Protein AF-A0A975SBE2-F1 (afdb_monomer)

Sequence (89 aa):
MAREAIFDKYFACEEWEKVFDAKTYEFKRMRDYSGFSFDELANLPISLFLQIKRDSWIHSMKQSPESAEVLKNIYRLGRKEADKNLSRG

pLDDT: mean 81.73, std 13.91, range [43.84, 96.75]

Foldseek 3Di:
DVVVVLCVPQPDADPVNVVVDPVVVLLVLLCVQPVDDSVCLVPDDPVVNVVSSVVSQVVVLVPDPSSVVSVVVVVVVPDDPVVVPPDPD

Nearest PDB structures (foldseek):
  7ane-assembly1_ai  TM=4.171E-01  e=3.974E+00  Leishmania major
  8h38-assembly1_E  TM=2.290E-01  e=7.850E+00  Homo sapiens

Radius of gyration: 15.63 Å; Cα contacts (8 Å, |Δi|>4): 42; chains: 1; bounding box: 33×48×32 Å

Mean predicted aligned error: 7.9 Å

Structure (mmCIF, N/CA/C/O backbone):
data_AF-A0A975SBE2-F1
#
_entry.id   AF-A0A975SBE2-F1
#
loop_
_atom_site.group_PDB
_atom_site.id
_atom_site.type_symbol
_atom_site.label_atom_id
_atom_site.label_alt_id
_atom_site.label_comp_id
_atom_site.label_asym_id
_atom_site.label_entity_id
_atom_site.label_seq_id
_atom_site.pdbx_PDB_ins_code
_atom_site.Cartn_x
_atom_site.Cartn_y
_atom_site.Cartn_z
_atom_site.occupancy
_atom_site.B_iso_or_equiv
_atom_site.auth_seq_id
_atom_site.auth_comp_id
_atom_site.auth_asym_id
_atom_site.auth_atom_id
_atom_site.pdbx_PDB_model_num
ATOM 1 N N . MET A 1 1 ? 19.322 -5.879 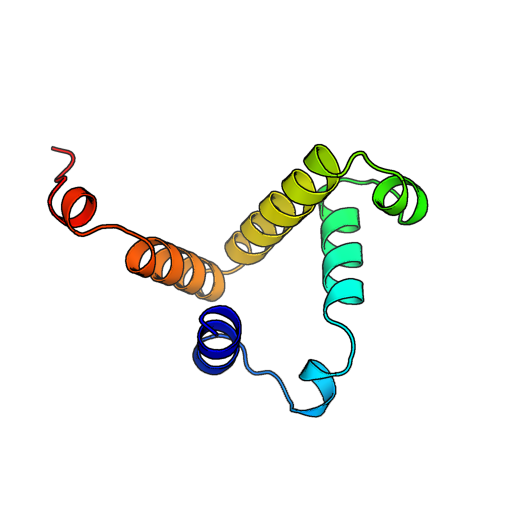4.411 1.00 59.22 1 MET A N 1
ATOM 2 C CA . MET A 1 1 ? 18.929 -4.725 3.555 1.00 59.22 1 MET A CA 1
ATOM 3 C C . MET A 1 1 ? 18.006 -3.783 4.330 1.00 59.22 1 MET A C 1
ATOM 5 O O . MET A 1 1 ? 17.338 -4.238 5.245 1.00 59.22 1 MET A O 1
ATOM 9 N N . ALA A 1 2 ? 17.925 -2.488 3.989 1.00 65.88 2 ALA A N 1
ATOM 10 C CA . ALA A 1 2 ? 17.130 -1.500 4.749 1.00 65.88 2 ALA A CA 1
ATOM 11 C C . ALA A 1 2 ? 15.651 -1.896 4.968 1.00 65.88 2 ALA A C 1
ATOM 13 O O . ALA A 1 2 ? 15.068 -1.549 5.990 1.00 65.88 2 ALA A O 1
ATOM 14 N N . ARG A 1 3 ? 15.061 -2.663 4.039 1.00 71.38 3 ARG A N 1
ATOM 15 C CA . ARG A 1 3 ? 13.705 -3.221 4.161 1.00 71.38 3 ARG A CA 1
ATOM 16 C C . ARG A 1 3 ? 13.565 -4.162 5.360 1.00 71.38 3 ARG A C 1
ATOM 18 O O . ARG A 1 3 ? 12.665 -3.962 6.160 1.00 71.38 3 ARG A O 1
ATOM 25 N N . GLU A 1 4 ? 14.436 -5.160 5.479 1.00 74.31 4 GLU A N 1
ATOM 26 C CA . GLU A 1 4 ? 14.389 -6.162 6.560 1.00 74.31 4 GLU A CA 1
ATOM 27 C C . GLU A 1 4 ? 14.496 -5.482 7.927 1.00 74.31 4 GLU A C 1
ATOM 29 O O . GLU A 1 4 ? 13.646 -5.691 8.780 1.00 74.31 4 GLU A O 1
ATOM 34 N N . ALA A 1 5 ? 15.429 -4.535 8.071 1.00 80.19 5 ALA A N 1
ATOM 35 C CA . ALA A 1 5 ? 15.599 -3.775 9.308 1.00 80.19 5 ALA A CA 1
ATOM 36 C C . ALA A 1 5 ? 14.369 -2.923 9.691 1.00 80.19 5 ALA A C 1
ATOM 38 O O . ALA A 1 5 ? 14.120 -2.699 10.873 1.00 80.19 5 ALA A O 1
ATOM 39 N N . ILE A 1 6 ? 13.600 -2.423 8.714 1.00 78.94 6 ILE A N 1
ATOM 40 C CA . ILE A 1 6 ? 12.334 -1.717 8.975 1.00 78.94 6 ILE A CA 1
ATOM 41 C C . ILE A 1 6 ? 11.258 -2.702 9.435 1.00 78.94 6 ILE A C 1
ATOM 43 O O . ILE A 1 6 ? 10.535 -2.388 10.380 1.00 78.94 6 ILE A O 1
ATOM 47 N N . PHE A 1 7 ? 11.160 -3.867 8.786 1.00 77.44 7 PHE A N 1
ATOM 48 C CA . PHE A 1 7 ? 10.229 -4.925 9.177 1.00 77.44 7 PHE A CA 1
ATOM 49 C C . PHE A 1 7 ? 10.504 -5.388 10.607 1.00 77.44 7 PHE A C 1
ATOM 51 O O . PHE A 1 7 ? 9.622 -5.248 11.444 1.00 77.44 7 PHE A O 1
ATOM 58 N N . ASP A 1 8 ? 11.740 -5.773 10.922 1.00 80.06 8 ASP A N 1
ATOM 59 C CA . ASP A 1 8 ? 12.118 -6.254 12.256 1.00 80.06 8 ASP A CA 1
ATOM 60 C C . ASP A 1 8 ? 11.882 -5.211 13.362 1.00 80.06 8 ASP A C 1
ATOM 62 O O . ASP A 1 8 ? 11.564 -5.554 14.498 1.00 80.06 8 ASP A O 1
ATOM 66 N N . LYS A 1 9 ? 12.040 -3.918 13.046 1.00 82.38 9 LYS A N 1
ATOM 67 C CA . LYS A 1 9 ? 11.901 -2.835 14.028 1.00 82.38 9 LYS A CA 1
ATOM 68 C C . LYS A 1 9 ? 10.454 -2.420 14.290 1.00 82.38 9 LYS A C 1
ATOM 70 O O . LYS A 1 9 ? 10.142 -2.016 15.409 1.00 82.38 9 LYS A O 1
ATOM 75 N N . TYR A 1 10 ? 9.613 -2.401 13.259 1.00 81.94 10 TYR A N 1
ATOM 76 C CA . TYR A 1 10 ? 8.298 -1.750 13.325 1.00 81.94 10 TYR A CA 1
ATOM 77 C C . TYR A 1 10 ? 7.117 -2.691 13.105 1.00 81.94 10 TYR A C 1
ATOM 79 O O . TYR A 1 10 ? 5.990 -2.304 13.404 1.00 81.94 10 TYR A O 1
ATOM 87 N N . PHE A 1 11 ? 7.344 -3.898 12.593 1.00 80.12 11 PHE A N 1
ATOM 88 C CA . PHE A 1 11 ? 6.285 -4.836 12.255 1.00 80.12 11 PHE A CA 1
ATOM 89 C C . PHE A 1 11 ? 6.534 -6.157 12.980 1.00 80.12 11 PHE A C 1
ATOM 91 O O . PHE A 1 11 ? 7.511 -6.850 12.712 1.00 80.12 11 PHE A O 1
ATOM 98 N N . ALA A 1 12 ? 5.640 -6.514 13.903 1.00 72.69 12 ALA A N 1
ATOM 99 C CA . ALA A 1 12 ? 5.632 -7.853 14.478 1.00 72.69 12 ALA A CA 1
ATOM 100 C C . ALA A 1 12 ? 5.242 -8.834 13.365 1.00 72.69 12 ALA A C 1
ATOM 102 O O . ALA A 1 12 ? 4.120 -8.778 12.868 1.00 72.69 12 ALA A O 1
ATOM 103 N N . CYS A 1 13 ? 6.196 -9.644 12.915 1.00 69.50 13 CYS A N 1
ATOM 104 C CA . CYS A 1 13 ? 6.017 -10.585 11.818 1.00 69.50 13 CYS A CA 1
ATOM 105 C C . CYS A 1 13 ? 6.683 -11.903 12.205 1.00 69.50 13 CYS A C 1
ATOM 107 O O . CYS A 1 13 ? 7.875 -11.931 12.529 1.00 69.50 13 CYS A O 1
ATOM 109 N N . GLU A 1 14 ? 5.908 -12.980 12.208 1.00 74.62 14 GLU A N 1
ATOM 110 C CA . GLU A 1 14 ? 6.410 -14.314 12.509 1.00 74.62 14 GLU A CA 1
ATOM 111 C C . GLU A 1 14 ? 7.242 -14.859 11.338 1.00 74.62 14 GLU A C 1
ATOM 113 O O . GLU A 1 14 ? 7.082 -14.462 10.184 1.00 74.62 14 GLU A O 1
ATOM 118 N N . GLU A 1 15 ? 8.157 -15.792 11.610 1.00 72.19 15 GLU A N 1
ATOM 119 C CA . GLU A 1 15 ? 9.100 -16.270 10.587 1.00 72.19 15 GLU A CA 1
ATOM 120 C C . GLU A 1 15 ? 8.390 -16.923 9.386 1.00 72.19 15 GLU A C 1
ATOM 122 O O . GLU A 1 15 ? 8.837 -16.798 8.247 1.00 72.19 15 GLU A O 1
ATOM 127 N N . TRP A 1 16 ? 7.236 -17.560 9.615 1.00 75.12 16 TRP A N 1
ATOM 128 C CA . TRP A 1 16 ? 6.418 -18.132 8.543 1.00 75.12 16 TRP A CA 1
ATOM 129 C C . TRP A 1 16 ? 5.703 -17.061 7.699 1.00 75.12 16 TRP A C 1
ATOM 131 O O . TRP A 1 16 ? 5.521 -17.252 6.496 1.00 75.12 16 TRP A O 1
ATOM 141 N N . GLU A 1 17 ? 5.354 -15.910 8.279 1.00 66.25 17 GLU A N 1
ATOM 142 C CA . GLU A 1 17 ? 4.715 -14.787 7.575 1.00 66.25 17 GLU A CA 1
ATOM 143 C C . GLU A 1 17 ? 5.687 -14.073 6.633 1.00 66.25 17 GLU A C 1
ATOM 145 O O . GLU A 1 17 ? 5.279 -13.510 5.619 1.00 66.25 17 GLU A O 1
ATOM 150 N N . LYS A 1 18 ? 6.993 -14.145 6.913 1.00 64.62 18 LYS A N 1
ATOM 151 C CA . LYS A 1 18 ? 8.032 -13.630 6.008 1.00 64.62 18 LYS A CA 1
ATOM 152 C C . LYS A 1 18 ? 8.074 -14.395 4.681 1.00 64.62 18 LYS A C 1
ATOM 154 O O . LYS A 1 18 ? 8.456 -13.821 3.660 1.00 64.62 18 LYS A O 1
ATOM 159 N N . VAL A 1 19 ? 7.683 -15.673 4.702 1.00 62.69 19 VAL A N 1
ATOM 160 C CA . VAL A 1 19 ? 7.642 -16.576 3.539 1.00 62.69 19 VAL A CA 1
ATOM 161 C C . VAL A 1 19 ? 6.266 -16.563 2.864 1.00 62.69 19 VAL A C 1
ATOM 163 O O . VAL A 1 19 ? 6.184 -16.713 1.644 1.00 62.69 19 VAL A O 1
ATOM 166 N N . PHE A 1 20 ? 5.186 -16.348 3.627 1.00 56.12 20 PHE A N 1
ATOM 167 C CA . PHE A 1 20 ? 3.832 -16.209 3.092 1.00 56.12 20 PHE A CA 1
ATOM 168 C C . PHE A 1 20 ? 3.688 -14.858 2.373 1.00 56.12 20 PHE A C 1
ATOM 170 O O . PHE A 1 20 ? 3.419 -13.817 2.964 1.00 56.12 20 PHE A O 1
ATOM 177 N N . ASP A 1 21 ? 3.958 -14.904 1.070 1.00 54.44 21 ASP A N 1
ATOM 178 C CA . ASP A 1 21 ? 4.219 -13.791 0.162 1.00 54.44 21 ASP A CA 1
ATOM 179 C C . ASP A 1 21 ? 3.424 -12.508 0.485 1.00 54.44 21 ASP A C 1
ATOM 181 O O . ASP A 1 21 ? 2.226 -12.387 0.199 1.00 54.44 21 ASP A O 1
ATOM 185 N N . ALA A 1 22 ? 4.133 -11.503 1.017 1.00 57.62 22 ALA A N 1
ATOM 186 C CA . ALA A 1 22 ? 3.628 -10.150 1.271 1.00 57.62 22 ALA A CA 1
ATOM 187 C C . ALA A 1 22 ? 2.915 -9.540 0.046 1.00 57.62 22 ALA A C 1
ATOM 189 O O . ALA A 1 22 ? 2.081 -8.645 0.193 1.00 57.62 22 ALA A O 1
ATOM 190 N N . LYS A 1 23 ? 3.185 -10.062 -1.160 1.00 65.00 23 LYS A N 1
ATOM 191 C CA . LYS A 1 23 ? 2.500 -9.713 -2.409 1.00 65.00 23 LYS A CA 1
ATOM 192 C C . LYS A 1 23 ? 0.980 -9.863 -2.335 1.00 65.00 23 LYS A C 1
ATOM 194 O O . LYS A 1 23 ? 0.287 -9.015 -2.886 1.00 65.00 23 LYS A O 1
ATOM 199 N N . THR A 1 24 ? 0.444 -10.865 -1.633 1.00 76.00 24 THR A N 1
ATOM 200 C CA . THR A 1 24 ? -1.017 -11.075 -1.566 1.00 76.00 24 THR A CA 1
ATOM 201 C C . THR A 1 24 ? -1.702 -9.966 -0.768 1.00 76.00 24 THR A C 1
ATOM 203 O O . THR A 1 24 ? -2.708 -9.401 -1.204 1.00 76.00 24 THR A O 1
ATOM 206 N N . TYR A 1 25 ? -1.126 -9.591 0.378 1.00 83.00 25 TYR A N 1
ATOM 207 C CA . TYR A 1 25 ? -1.630 -8.475 1.180 1.00 83.00 25 TYR A CA 1
ATOM 208 C C . TYR A 1 25 ? -1.447 -7.131 0.463 1.00 83.00 25 TYR A C 1
ATOM 210 O O . TYR A 1 25 ? -2.330 -6.275 0.512 1.00 83.00 25 TYR A O 1
ATOM 218 N N . GLU A 1 26 ? -0.329 -6.945 -0.246 1.00 87.25 26 GLU A N 1
ATOM 219 C CA . GLU A 1 26 ? -0.109 -5.766 -1.087 1.00 87.25 26 GLU A CA 1
ATOM 220 C C . GLU A 1 26 ? -1.176 -5.635 -2.181 1.00 87.25 26 GLU A C 1
ATOM 222 O O . GLU A 1 26 ? -1.775 -4.568 -2.296 1.00 87.25 26 GLU A O 1
ATOM 227 N N . P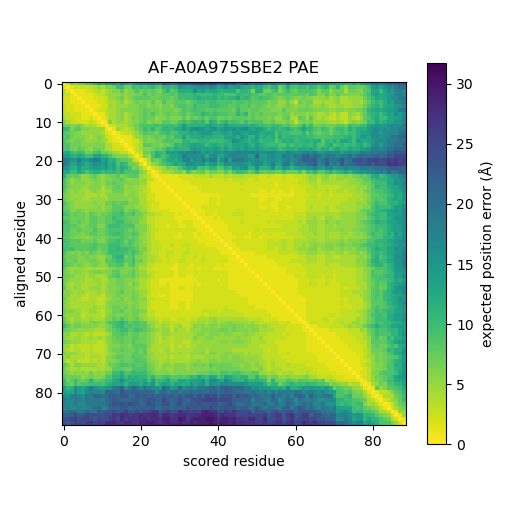HE A 1 27 ? -1.469 -6.707 -2.923 1.00 89.94 27 PHE A N 1
ATOM 228 C CA . PHE A 1 27 ? -2.501 -6.712 -3.966 1.00 89.94 27 PHE A CA 1
ATOM 229 C C . PHE A 1 27 ? -3.895 -6.439 -3.404 1.00 89.94 27 PHE A C 1
ATOM 231 O O . PHE A 1 27 ? -4.637 -5.637 -3.972 1.00 89.94 27 PHE A O 1
ATOM 238 N N . LYS A 1 28 ? -4.244 -7.051 -2.265 1.00 92.31 28 LYS A N 1
ATOM 239 C CA . LYS A 1 28 ? -5.510 -6.771 -1.577 1.00 92.31 28 LYS A CA 1
ATOM 240 C C . LYS A 1 28 ? -5.618 -5.296 -1.200 1.00 92.31 28 LYS A C 1
ATOM 242 O O . LYS A 1 28 ? -6.589 -4.647 -1.565 1.00 92.31 28 LYS A O 1
ATOM 247 N N . ARG A 1 29 ? -4.593 -4.742 -0.551 1.00 93.69 29 ARG A N 1
ATOM 248 C CA . ARG A 1 29 ? -4.570 -3.328 -0.158 1.00 93.69 29 ARG A CA 1
ATOM 249 C C . ARG A 1 29 ? -4.660 -2.392 -1.366 1.00 93.69 29 ARG A C 1
ATOM 251 O O . ARG A 1 29 ? -5.339 -1.374 -1.299 1.00 93.69 29 ARG A O 1
ATOM 258 N N . MET A 1 30 ? -3.974 -2.714 -2.462 1.00 95.19 30 MET A N 1
ATOM 259 C CA . MET A 1 30 ? -4.040 -1.941 -3.706 1.00 95.19 30 MET A CA 1
ATOM 260 C C . MET A 1 30 ? -5.449 -1.948 -4.299 1.00 95.19 30 MET A C 1
ATOM 262 O O . MET A 1 30 ? -5.933 -0.889 -4.699 1.00 95.19 30 MET A O 1
ATOM 266 N N . ARG A 1 31 ? -6.119 -3.105 -4.308 1.00 95.56 31 ARG A N 1
ATOM 267 C CA . ARG A 1 31 ? -7.525 -3.235 -4.710 1.00 95.56 31 ARG A CA 1
ATOM 268 C C . ARG A 1 31 ? -8.439 -2.405 -3.815 1.00 95.56 31 ARG A C 1
ATOM 270 O O . ARG A 1 31 ? -9.195 -1.592 -4.332 1.00 95.56 31 ARG A O 1
ATOM 277 N N . ASP A 1 32 ? -8.326 -2.559 -2.497 1.00 95.31 32 ASP A N 1
ATOM 278 C CA . ASP A 1 32 ? -9.169 -1.849 -1.526 1.00 95.31 32 ASP A CA 1
ATOM 279 C C . ASP A 1 32 ? -8.996 -0.320 -1.635 1.00 95.31 32 ASP A C 1
ATOM 281 O O . ASP A 1 32 ? -9.950 0.432 -1.462 1.00 95.31 32 ASP A O 1
ATOM 285 N N . TYR A 1 33 ? -7.786 0.146 -1.969 1.00 95.88 33 TYR A N 1
ATOM 286 C CA . TYR A 1 33 ? -7.475 1.565 -2.158 1.00 95.88 33 TYR A CA 1
ATOM 287 C C . TYR 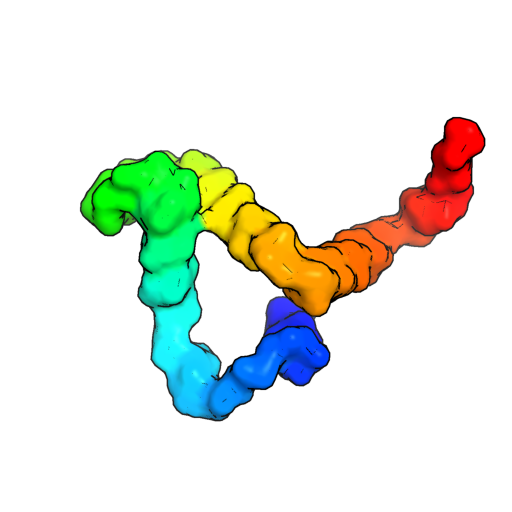A 1 33 ? -7.945 2.135 -3.507 1.00 95.88 33 TYR A C 1
ATOM 289 O O . TYR A 1 33 ? -8.439 3.258 -3.555 1.00 95.88 33 TYR A O 1
ATOM 297 N N . SER A 1 34 ? -7.737 1.405 -4.607 1.00 95.12 34 SER A N 1
ATOM 298 C CA . SER A 1 34 ? -7.954 1.920 -5.972 1.00 95.12 34 SER A CA 1
ATOM 299 C C . SER A 1 34 ? -9.310 1.557 -6.576 1.00 95.12 34 SER A C 1
ATOM 301 O O . SER A 1 34 ? -9.727 2.188 -7.543 1.00 95.12 34 SER A O 1
ATOM 303 N N . GLY A 1 35 ? -9.987 0.540 -6.039 1.00 94.75 35 GLY A N 1
ATOM 304 C CA . GLY A 1 35 ? -11.220 -0.019 -6.594 1.00 94.75 35 GLY A CA 1
ATOM 305 C C . GLY A 1 35 ? -11.014 -0.982 -7.770 1.00 94.75 35 GLY A C 1
ATOM 306 O O . GLY A 1 35 ? -11.974 -1.633 -8.174 1.00 94.75 35 GLY A O 1
ATOM 307 N N . PHE A 1 36 ? -9.790 -1.123 -8.292 1.00 95.12 36 PHE A N 1
ATOM 308 C CA . PHE A 1 36 ? -9.492 -2.069 -9.368 1.00 95.12 36 PHE A CA 1
ATOM 309 C C . PHE A 1 36 ? -9.608 -3.525 -8.910 1.00 95.12 36 PHE A C 1
ATOM 311 O O . PHE A 1 36 ? -9.248 -3.887 -7.786 1.00 95.12 36 PHE A O 1
ATOM 318 N N . SER A 1 37 ? -10.059 -4.388 -9.814 1.00 95.00 37 SER A N 1
ATOM 319 C CA . SER A 1 37 ? -9.973 -5.839 -9.667 1.00 95.00 37 SER A CA 1
ATOM 320 C C . SER A 1 37 ? -8.517 -6.324 -9.697 1.00 95.00 37 SER A C 1
ATOM 322 O O . SER A 1 37 ? -7.595 -5.610 -10.096 1.00 95.00 37 SER A O 1
ATOM 324 N N . PHE A 1 38 ? -8.293 -7.568 -9.270 1.00 91.75 38 PHE A N 1
ATOM 325 C CA . PHE A 1 38 ? -6.951 -8.154 -9.286 1.00 91.75 38 PHE A CA 1
ATOM 326 C C . PHE A 1 38 ? -6.389 -8.294 -10.705 1.00 91.75 38 PHE A C 1
ATOM 328 O O . PHE A 1 38 ? -5.203 -8.034 -10.906 1.00 91.75 38 PHE A O 1
ATOM 335 N N . ASP A 1 39 ? -7.238 -8.630 -11.677 1.00 93.88 39 ASP A N 1
ATOM 336 C CA . ASP A 1 39 ? -6.839 -8.762 -13.079 1.00 93.88 39 ASP A CA 1
ATOM 337 C C . ASP A 1 39 ? -6.474 -7.407 -13.689 1.00 93.88 39 ASP A C 1
ATOM 339 O O . ASP A 1 39 ? -5.472 -7.296 -14.395 1.00 93.88 39 ASP A O 1
ATOM 343 N N . GLU A 1 40 ? -7.231 -6.352 -13.377 1.00 95.19 40 GLU A N 1
ATOM 344 C CA . GLU A 1 40 ? -6.891 -4.993 -13.807 1.00 95.19 40 GLU A CA 1
ATOM 345 C C . GLU A 1 40 ? -5.542 -4.568 -13.232 1.00 95.19 40 GLU A C 1
ATOM 347 O O . GLU A 1 40 ? -4.672 -4.148 -13.990 1.00 95.19 40 GLU A O 1
ATOM 352 N N . LEU A 1 41 ? -5.325 -4.758 -11.922 1.00 93.19 41 LEU A N 1
ATOM 353 C CA . LEU A 1 41 ? -4.052 -4.444 -11.267 1.00 93.19 41 LEU A CA 1
ATOM 354 C C . LEU A 1 41 ? -2.869 -5.195 -11.889 1.00 93.19 41 LEU A C 1
ATOM 356 O O . LEU A 1 41 ? -1.807 -4.600 -12.066 1.00 93.19 41 LEU A O 1
ATOM 360 N N . ALA A 1 42 ? -3.038 -6.475 -12.229 1.00 90.19 42 ALA A N 1
ATOM 361 C CA . ALA A 1 42 ? -1.983 -7.296 -12.823 1.00 90.19 42 ALA A CA 1
ATOM 362 C C . ALA A 1 42 ? -1.594 -6.846 -14.242 1.00 90.19 42 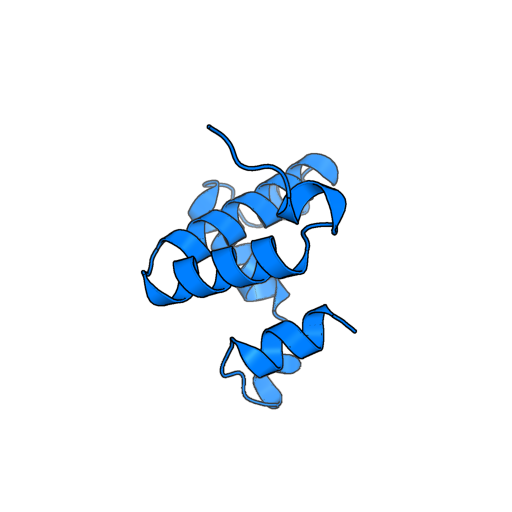ALA A C 1
ATOM 364 O O . ALA A 1 42 ? -0.458 -7.063 -14.661 1.00 90.19 42 ALA A O 1
ATOM 365 N N . ASN A 1 43 ? -2.515 -6.197 -14.960 1.00 95.12 43 ASN A N 1
ATOM 366 C CA . ASN A 1 43 ? -2.319 -5.738 -16.335 1.00 95.12 43 ASN A CA 1
ATOM 367 C C . ASN A 1 43 ? -1.998 -4.236 -16.447 1.00 95.12 43 ASN A C 1
ATOM 369 O O . ASN A 1 43 ? -1.873 -3.710 -17.555 1.00 95.12 43 ASN A O 1
ATOM 373 N N . LEU A 1 44 ? -1.850 -3.524 -15.324 1.00 94.69 44 LEU A N 1
ATOM 374 C CA . LEU A 1 44 ? -1.496 -2.107 -15.340 1.00 94.69 44 LEU A CA 1
ATOM 375 C C . LEU A 1 44 ? -0.079 -1.874 -15.887 1.00 94.69 44 LEU A C 1
ATOM 377 O O . LEU A 1 44 ? 0.842 -2.643 -15.597 1.00 94.69 44 LEU A O 1
ATOM 381 N N . PRO A 1 45 ? 0.155 -0.738 -16.574 1.00 96.75 45 PRO A N 1
ATOM 382 C CA . PRO A 1 45 ? 1.507 -0.271 -16.836 1.00 96.75 45 PRO A CA 1
ATOM 383 C C . PRO A 1 45 ? 2.309 -0.175 -15.536 1.00 96.75 45 PRO A C 1
ATOM 385 O O . PRO A 1 45 ? 1.807 0.311 -14.518 1.00 96.75 45 PRO A O 1
ATOM 388 N N . ILE A 1 46 ? 3.579 -0.584 -15.583 1.00 93.38 46 ILE A N 1
ATOM 389 C CA . ILE A 1 46 ? 4.446 -0.677 -14.398 1.00 93.38 46 ILE A CA 1
ATOM 390 C C . ILE A 1 46 ? 4.494 0.623 -13.581 1.00 93.38 46 ILE A C 1
ATOM 392 O O . ILE A 1 46 ? 4.506 0.584 -12.353 1.00 93.38 46 ILE A O 1
ATOM 396 N N . SER A 1 47 ? 4.467 1.781 -14.242 1.00 95.50 47 SER A N 1
ATOM 397 C CA . SER A 1 47 ? 4.442 3.091 -13.586 1.00 95.50 47 SER A CA 1
ATOM 398 C C . SER A 1 47 ? 3.200 3.276 -12.710 1.00 95.50 47 SER A C 1
ATOM 400 O O . SER A 1 47 ? 3.319 3.656 -11.545 1.00 95.50 47 SER A O 1
ATOM 402 N N . LEU A 1 48 ? 2.020 2.960 -13.245 1.00 95.44 48 LEU A N 1
ATOM 403 C CA . LEU A 1 48 ? 0.747 3.099 -12.545 1.00 95.44 48 LEU A CA 1
ATOM 404 C C . LEU A 1 48 ? 0.606 2.053 -11.435 1.00 95.44 48 LEU A C 1
ATOM 406 O O . LEU A 1 48 ? 0.192 2.388 -10.325 1.00 95.44 48 LEU A O 1
ATOM 410 N N . PHE A 1 49 ? 1.043 0.818 -11.693 1.00 94.38 49 PHE A N 1
ATOM 411 C CA . PHE A 1 49 ? 1.106 -0.232 -10.678 1.00 94.38 49 PHE A CA 1
ATOM 412 C C . PHE A 1 49 ? 1.944 0.204 -9.466 1.00 94.38 49 PHE A C 1
ATOM 414 O O . PHE A 1 49 ? 1.489 0.129 -8.323 1.00 94.38 49 PHE A O 1
ATOM 421 N N . LEU A 1 50 ? 3.159 0.711 -9.705 1.00 94.00 50 LEU A N 1
ATOM 422 C CA . LEU A 1 50 ? 4.060 1.164 -8.642 1.00 94.00 50 LEU A CA 1
ATOM 423 C C . LEU A 1 50 ? 3.517 2.388 -7.899 1.00 94.00 50 LEU A C 1
ATOM 425 O O . LEU A 1 50 ? 3.683 2.485 -6.680 1.00 94.00 50 LEU A O 1
ATOM 429 N N . GLN A 1 51 ? 2.845 3.299 -8.603 1.00 96.00 51 GLN A N 1
ATOM 430 C CA . GLN A 1 51 ? 2.204 4.456 -7.987 1.00 96.00 51 GLN A CA 1
ATOM 431 C C . GLN A 1 51 ? 1.088 4.030 -7.024 1.00 96.00 51 GLN A C 1
ATOM 433 O O . GLN A 1 51 ? 1.115 4.415 -5.856 1.00 96.00 51 GLN A O 1
ATOM 438 N N . ILE A 1 52 ? 0.171 3.165 -7.464 1.00 95.81 52 ILE A N 1
ATOM 439 C CA . ILE A 1 52 ? -0.914 2.639 -6.620 1.00 95.81 52 ILE A CA 1
ATOM 440 C C . ILE A 1 52 ? -0.346 1.830 -5.451 1.00 95.81 52 ILE A C 1
ATOM 442 O O . ILE A 1 52 ? -0.806 1.961 -4.314 1.00 95.81 52 ILE A O 1
ATOM 446 N N . LYS A 1 53 ? 0.697 1.026 -5.688 1.00 93.81 53 LYS A N 1
ATOM 447 C CA . LYS A 1 53 ? 1.379 0.275 -4.628 1.00 93.81 53 LYS A CA 1
ATOM 448 C C . LYS A 1 53 ? 1.908 1.198 -3.529 1.00 93.81 53 LYS A C 1
ATOM 450 O O . LYS A 1 53 ? 1.698 0.919 -2.347 1.00 93.81 53 LYS A O 1
ATOM 455 N N . ARG A 1 54 ? 2.564 2.298 -3.904 1.00 93.38 54 ARG A N 1
ATOM 456 C CA . ARG A 1 54 ? 3.071 3.304 -2.960 1.00 93.38 54 ARG A CA 1
ATOM 457 C C . ARG A 1 54 ? 1.930 4.006 -2.228 1.00 93.38 54 ARG A C 1
ATOM 459 O O . ARG A 1 54 ? 1.950 4.075 -1.000 1.00 93.38 54 ARG A O 1
ATOM 466 N N . ASP A 1 55 ? 0.955 4.524 -2.967 1.00 95.19 55 ASP A N 1
ATOM 467 C CA . ASP A 1 55 ? -0.093 5.383 -2.413 1.00 95.19 55 ASP A CA 1
ATOM 468 C C . ASP A 1 55 ? -1.034 4.595 -1.494 1.00 95.19 55 ASP A C 1
ATOM 470 O O . ASP A 1 55 ? -1.353 5.060 -0.399 1.00 95.19 55 ASP A O 1
ATOM 474 N N . SER A 1 56 ? -1.365 3.352 -1.857 1.00 95.31 56 SER A N 1
ATOM 475 C CA . SER A 1 56 ? -2.131 2.438 -1.000 1.00 95.31 56 SER A CA 1
ATOM 476 C C . SER A 1 56 ? -1.395 2.092 0.299 1.00 95.31 56 SER A C 1
ATOM 478 O O . SER A 1 56 ? -2.012 2.017 1.361 1.00 95.31 56 SER A O 1
ATOM 480 N N . TRP A 1 57 ? -0.068 1.915 0.257 1.00 92.00 57 TRP A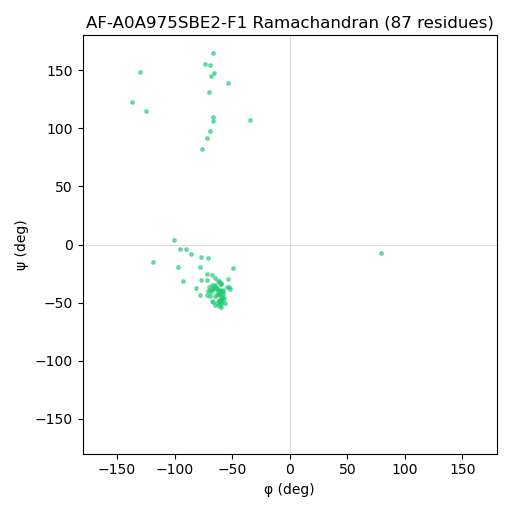 N 1
ATOM 481 C CA . TRP A 1 57 ? 0.725 1.672 1.462 1.00 92.00 57 TRP A CA 1
ATOM 482 C C . TRP A 1 57 ? 0.748 2.904 2.371 1.00 92.00 57 TRP A C 1
ATOM 484 O O . TRP A 1 57 ? 0.421 2.792 3.551 1.00 92.00 57 TRP A O 1
ATOM 494 N N . ILE A 1 58 ? 1.023 4.093 1.823 1.00 92.31 58 ILE A N 1
ATOM 495 C CA . ILE A 1 58 ? 0.968 5.355 2.580 1.00 92.31 58 ILE A CA 1
ATOM 496 C C . ILE A 1 58 ? -0.421 5.566 3.185 1.00 92.31 58 ILE A C 1
ATOM 498 O O . ILE A 1 58 ? -0.526 5.974 4.339 1.00 92.31 58 ILE A O 1
ATOM 502 N N . HIS A 1 59 ? -1.479 5.286 2.424 1.00 94.69 59 HIS A N 1
ATOM 503 C CA . HIS A 1 59 ? -2.849 5.371 2.907 1.00 94.69 59 HIS A CA 1
ATOM 504 C C . HIS A 1 59 ? -3.077 4.434 4.099 1.00 94.69 59 HIS A C 1
ATOM 506 O O . HIS A 1 59 ? -3.565 4.900 5.124 1.00 94.69 59 HIS A O 1
ATOM 512 N N . SER A 1 60 ? -2.656 3.164 4.017 1.00 91.94 60 SER A N 1
ATOM 513 C CA 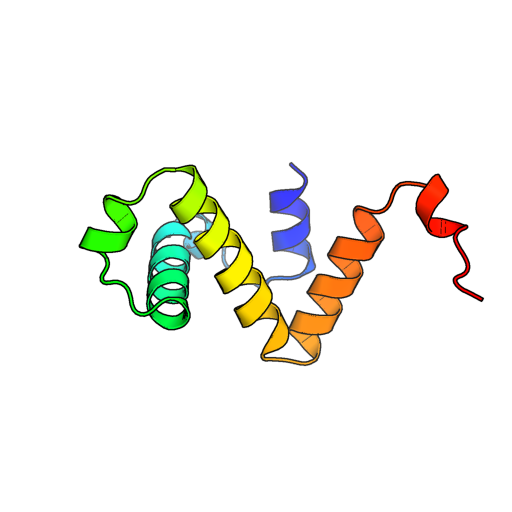. SER A 1 60 ? -2.781 2.217 5.138 1.00 91.94 60 SER A CA 1
ATOM 514 C C . SER A 1 60 ? -2.017 2.659 6.387 1.00 91.94 60 SER A C 1
ATOM 516 O O . SER A 1 60 ? -2.543 2.567 7.489 1.00 91.94 60 SER A O 1
ATOM 518 N N . MET A 1 61 ? -0.823 3.233 6.217 1.00 90.69 61 MET A N 1
ATOM 519 C CA . MET A 1 61 ? -0.003 3.733 7.325 1.00 90.69 61 MET A CA 1
ATOM 520 C C . MET A 1 61 ? -0.571 5.002 7.973 1.00 90.69 61 MET A C 1
ATOM 522 O O . MET A 1 61 ? -0.084 5.425 9.010 1.00 90.69 61 MET A O 1
ATOM 526 N N . LYS A 1 62 ? -1.567 5.651 7.363 1.00 90.12 62 LYS A N 1
ATOM 527 C CA . LYS A 1 62 ? -2.256 6.814 7.940 1.00 90.12 62 LYS A CA 1
ATOM 528 C C . LYS A 1 62 ? -3.537 6.440 8.687 1.00 90.12 62 LYS A C 1
ATOM 530 O O . LYS A 1 62 ? -4.157 7.329 9.261 1.00 90.12 62 LYS A O 1
ATOM 535 N N . GLN A 1 63 ? -3.937 5.166 8.676 1.00 89.94 63 GLN A N 1
ATOM 536 C CA . GLN A 1 63 ? -5.185 4.720 9.303 1.00 89.94 63 GLN A CA 1
ATOM 537 C C . GLN A 1 63 ? -5.084 4.582 10.826 1.00 89.94 63 GLN A C 1
ATOM 539 O O . GLN A 1 63 ? -6.115 4.586 11.492 1.00 89.94 63 GLN A O 1
ATOM 544 N N . SER A 1 64 ? -3.876 4.486 11.395 1.00 90.44 64 SER A N 1
ATOM 545 C CA . SER A 1 64 ? -3.684 4.450 12.849 1.00 90.44 64 SER A CA 1
ATOM 546 C C . SER A 1 64 ? -2.626 5.461 13.314 1.00 90.44 64 SER A C 1
ATOM 548 O O . SER A 1 64 ? -1.673 5.731 12.574 1.00 90.44 64 SER A O 1
ATOM 550 N N . PRO A 1 65 ? -2.743 6.024 14.532 1.00 89.12 65 PRO A N 1
ATOM 551 C CA . PRO A 1 65 ? -1.726 6.918 15.089 1.00 89.12 65 PRO A CA 1
ATOM 552 C C . PRO A 1 65 ? -0.338 6.270 15.183 1.00 89.12 65 PRO A C 1
ATOM 554 O O . PRO A 1 65 ? 0.671 6.911 14.891 1.00 89.12 65 PRO A O 1
ATOM 557 N N . GLU A 1 66 ? -0.287 4.988 15.545 1.00 88.25 66 GLU A N 1
ATOM 558 C CA . GLU A 1 66 ? 0.947 4.217 15.707 1.00 88.25 66 GLU A CA 1
ATOM 559 C C . GLU A 1 66 ? 1.644 4.030 14.356 1.00 88.25 66 GLU A C 1
ATOM 561 O O . GLU A 1 66 ? 2.828 4.336 14.206 1.00 88.25 66 GLU A O 1
ATOM 566 N N . SER A 1 67 ? 0.898 3.594 13.338 1.00 86.06 67 SER A N 1
ATOM 567 C CA . SER A 1 67 ? 1.416 3.421 11.976 1.00 86.06 67 SER A CA 1
ATOM 568 C C . SER A 1 67 ? 1.826 4.755 11.342 1.00 86.06 67 SER A C 1
ATOM 570 O O . SER A 1 67 ? 2.859 4.834 10.668 1.00 86.06 67 SER A O 1
ATOM 572 N N . ALA A 1 68 ? 1.109 5.840 11.639 1.00 89.12 68 ALA A N 1
ATOM 573 C CA . ALA A 1 68 ? 1.473 7.173 11.170 1.00 89.12 68 ALA A CA 1
ATOM 574 C C . ALA A 1 68 ? 2.813 7.636 11.764 1.00 89.12 68 ALA A C 1
ATOM 576 O O . ALA A 1 68 ? 3.615 8.278 11.077 1.00 89.12 68 ALA A O 1
ATOM 577 N N . GLU A 1 69 ? 3.091 7.282 13.019 1.00 89.88 69 GLU A N 1
ATOM 578 C CA . GLU A 1 69 ? 4.363 7.578 13.671 1.00 89.88 69 GLU A CA 1
ATOM 579 C C . GLU A 1 69 ? 5.519 6.752 13.087 1.00 89.88 69 GLU A C 1
ATOM 581 O O . GLU A 1 69 ? 6.617 7.276 12.870 1.00 89.88 69 GLU A O 1
ATOM 586 N N . VAL A 1 70 ? 5.277 5.490 12.716 1.00 88.56 70 VAL A N 1
ATOM 587 C CA . VAL A 1 70 ? 6.246 4.688 11.947 1.00 88.56 70 VAL A CA 1
ATOM 588 C C . VAL A 1 70 ? 6.587 5.374 10.622 1.00 88.56 70 VAL A C 1
ATOM 590 O O . VAL A 1 70 ? 7.765 5.543 10.300 1.00 88.56 70 VAL A O 1
ATOM 593 N N . LEU A 1 71 ? 5.580 5.840 9.876 1.00 88.00 71 LEU A N 1
ATOM 594 C CA . LEU A 1 71 ? 5.788 6.514 8.592 1.00 88.00 71 LEU A CA 1
ATOM 595 C C . LEU A 1 71 ? 6.625 7.797 8.735 1.00 88.00 71 LEU A C 1
ATOM 597 O O . LEU A 1 71 ? 7.543 8.025 7.943 1.00 88.00 71 LEU A O 1
ATOM 601 N N . LYS A 1 72 ? 6.365 8.615 9.765 1.00 87.31 72 LYS A N 1
ATOM 602 C CA . LYS A 1 72 ? 7.177 9.808 10.070 1.00 87.31 72 LYS A CA 1
ATOM 603 C C . LYS A 1 72 ? 8.624 9.449 10.390 1.00 87.31 72 LYS A C 1
ATOM 605 O O . LYS A 1 72 ? 9.541 10.124 9.920 1.00 87.31 72 LYS A O 1
ATOM 610 N N . ASN A 1 73 ? 8.840 8.389 11.166 1.00 87.19 73 ASN A N 1
ATOM 611 C CA . ASN A 1 73 ? 10.180 7.934 11.518 1.00 87.19 73 ASN A CA 1
ATOM 612 C C . ASN A 1 73 ? 10.958 7.445 10.294 1.00 87.19 73 ASN A C 1
ATOM 614 O O . ASN A 1 73 ? 12.108 7.845 10.114 1.00 87.19 73 ASN A O 1
ATOM 618 N N . ILE A 1 74 ? 10.325 6.663 9.414 1.00 85.06 74 ILE A N 1
ATOM 619 C CA . ILE A 1 74 ? 10.920 6.235 8.139 1.00 85.06 74 ILE A CA 1
ATOM 620 C C . ILE A 1 74 ? 11.275 7.456 7.279 1.00 85.06 74 ILE A C 1
ATOM 622 O O . ILE A 1 74 ? 12.396 7.555 6.781 1.00 85.06 74 ILE A O 1
ATOM 626 N N . TYR A 1 75 ? 10.364 8.427 7.162 1.00 83.62 75 TYR A N 1
ATOM 627 C CA . TYR A 1 75 ? 10.620 9.670 6.429 1.00 83.62 75 TYR A CA 1
ATOM 628 C C . TYR A 1 75 ? 11.803 10.461 7.010 1.00 83.62 75 TYR A C 1
ATOM 630 O O . TYR A 1 75 ? 12.631 10.990 6.269 1.00 83.62 75 TYR A O 1
ATOM 638 N N . ARG A 1 76 ? 11.922 10.520 8.342 1.00 81.50 76 ARG A N 1
ATOM 639 C CA . ARG A 1 76 ? 13.042 11.180 9.027 1.00 81.50 76 ARG A CA 1
ATOM 640 C C . ARG A 1 76 ? 14.373 10.465 8.787 1.00 81.50 76 ARG A C 1
ATOM 642 O O . ARG A 1 76 ? 15.384 11.138 8.620 1.00 81.50 76 ARG A O 1
ATOM 649 N N . LEU A 1 77 ? 14.376 9.132 8.759 1.00 80.50 77 LEU A N 1
ATOM 650 C CA . LEU A 1 77 ? 15.572 8.326 8.487 1.00 80.50 77 LEU A CA 1
ATOM 651 C C . LEU A 1 77 ? 16.065 8.490 7.044 1.00 80.50 77 LEU A C 1
ATOM 653 O O . LEU A 1 77 ? 17.268 8.489 6.811 1.00 80.50 77 LEU A O 1
ATOM 657 N N . GLY A 1 78 ? 15.146 8.655 6.088 1.00 73.31 78 GLY A N 1
ATOM 658 C CA . GLY A 1 78 ? 15.476 8.872 4.677 1.00 73.31 78 GLY A CA 1
ATOM 659 C C . GLY A 1 78 ? 15.938 10.293 4.333 1.00 73.31 78 GLY A C 1
ATOM 660 O O . GLY A 1 78 ? 16.412 10.521 3.220 1.00 73.31 78 GLY A O 1
ATOM 661 N N . ARG A 1 79 ? 15.809 11.259 5.256 1.00 72.88 79 ARG A N 1
ATOM 662 C CA . ARG A 1 79 ? 16.239 12.645 5.030 1.00 72.88 79 ARG A CA 1
ATOM 663 C C . ARG A 1 79 ? 17.764 12.746 4.988 1.00 72.88 79 ARG A C 1
ATOM 665 O O . ARG A 1 79 ? 18.452 12.294 5.903 1.00 72.88 79 ARG A O 1
ATOM 672 N N . LYS A 1 80 ? 18.287 13.417 3.959 1.00 68.81 80 LYS A N 1
ATOM 673 C CA . LYS A 1 80 ? 19.707 13.790 3.886 1.00 68.81 80 LYS A CA 1
ATOM 674 C C . LYS A 1 80 ? 20.028 14.863 4.930 1.00 68.81 80 LYS A C 1
ATOM 676 O O . LYS A 1 80 ? 19.153 15.637 5.306 1.00 68.81 80 LYS A O 1
ATOM 681 N N . GLU A 1 81 ? 21.290 14.941 5.355 1.00 61.03 81 GLU A N 1
ATOM 682 C CA . GLU A 1 81 ? 21.766 15.931 6.341 1.00 61.03 81 GLU A CA 1
ATOM 683 C C . GLU A 1 81 ? 21.380 17.377 5.977 1.00 61.03 81 GLU A C 1
ATOM 685 O O . GLU A 1 81 ? 20.956 18.141 6.840 1.00 61.03 81 GLU A O 1
ATOM 690 N N . ALA A 1 82 ? 21.417 17.731 4.687 1.00 59.06 82 ALA A N 1
ATOM 691 C CA . ALA A 1 82 ? 21.019 19.055 4.203 1.00 59.06 82 ALA A CA 1
ATOM 692 C C . ALA A 1 82 ? 19.548 19.412 4.517 1.00 59.06 82 ALA A C 1
ATOM 694 O O . ALA A 1 82 ? 19.252 20.557 4.845 1.00 59.06 82 ALA A O 1
ATOM 695 N N . ASP A 1 83 ? 18.639 18.431 4.505 1.00 59.84 83 ASP A N 1
ATOM 696 C CA . ASP A 1 83 ? 17.210 18.627 4.798 1.00 59.84 83 ASP A CA 1
ATOM 697 C C . ASP A 1 83 ? 16.881 18.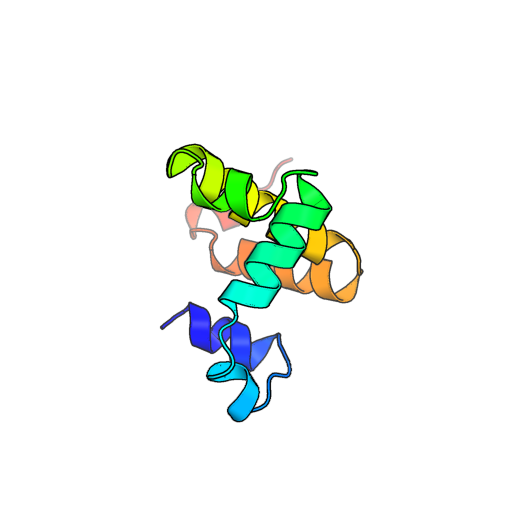567 6.302 1.00 59.84 83 ASP A C 1
ATOM 699 O O . ASP A 1 83 ? 15.741 18.824 6.711 1.00 59.84 83 ASP A O 1
ATOM 703 N N . LYS A 1 84 ? 17.842 18.186 7.154 1.00 58.34 84 LYS A N 1
ATOM 704 C CA . LYS A 1 84 ? 17.665 18.211 8.616 1.00 58.34 84 LYS A CA 1
ATOM 7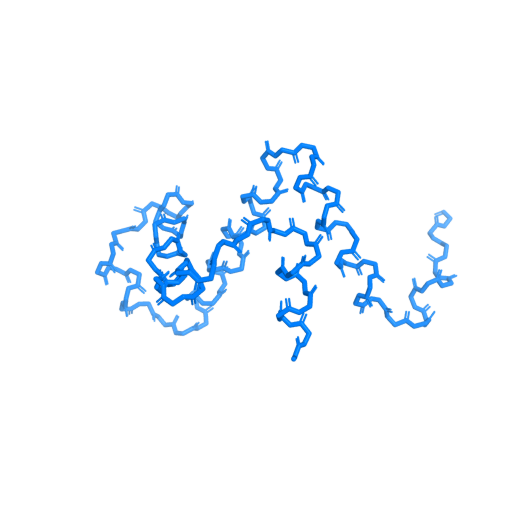05 C C . LYS A 1 84 ? 17.779 19.631 9.173 1.00 58.34 84 LYS A C 1
ATOM 707 O O . LYS A 1 84 ? 17.091 19.947 10.137 1.00 58.34 84 LYS A O 1
ATOM 712 N N . ASN A 1 85 ? 18.581 20.477 8.523 1.00 58.03 85 ASN A N 1
ATOM 713 C CA . ASN A 1 85 ? 18.822 21.869 8.913 1.00 58.03 85 ASN A CA 1
ATOM 714 C C . ASN A 1 85 ? 17.846 22.869 8.273 1.00 58.03 85 ASN A C 1
ATOM 716 O O . ASN A 1 85 ? 17.894 24.057 8.587 1.00 58.03 85 ASN A O 1
ATOM 720 N N . LEU A 1 86 ? 16.954 22.415 7.386 1.00 55.69 86 LEU A N 1
ATOM 721 C CA . LEU A 1 86 ? 15.934 23.269 6.786 1.00 55.69 86 LEU A CA 1
ATOM 722 C C . LEU A 1 86 ? 14.802 23.516 7.801 1.00 55.69 86 LEU A C 1
ATOM 724 O O . LEU A 1 86 ? 13.768 22.845 7.798 1.00 55.69 86 LEU A O 1
ATOM 728 N N . SER A 1 87 ? 15.018 24.473 8.705 1.00 51.84 87 SER A N 1
AT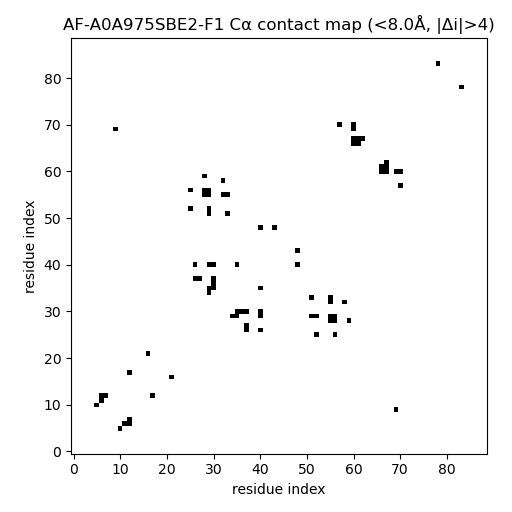OM 729 C CA . SER A 1 87 ? 13.957 25.060 9.522 1.00 51.84 87 SER A CA 1
ATOM 730 C C . SER A 1 87 ? 13.034 25.841 8.590 1.00 51.84 87 SER A C 1
ATOM 732 O O . SER A 1 87 ? 13.412 26.896 8.084 1.00 51.84 87 SER A O 1
ATOM 734 N N . ARG A 1 88 ? 11.835 25.317 8.316 1.00 54.91 88 ARG A N 1
ATOM 735 C CA . ARG A 1 88 ? 10.765 26.140 7.746 1.00 54.91 88 ARG A CA 1
ATOM 736 C C . ARG A 1 88 ? 10.340 27.122 8.837 1.00 54.91 88 ARG A C 1
ATOM 738 O O . ARG A 1 88 ? 9.643 26.718 9.764 1.00 54.91 88 ARG A O 1
ATOM 745 N N . GLY A 1 89 ? 10.880 28.339 8.757 1.00 43.84 89 GLY A N 1
ATOM 746 C CA . GLY A 1 89 ? 10.356 29.507 9.465 1.00 43.84 89 GLY A CA 1
ATOM 747 C C . GLY A 1 89 ? 8.961 29.874 8.985 1.00 43.84 89 GLY A C 1
ATOM 748 O O . GLY A 1 89 ? 8.581 29.425 7.876 1.00 43.84 89 GLY A O 1
#

Solvent-accessible surface area (backbone atoms only — not comparable to full-atom values): 5335 Å² total; per-residue (Å²): 109,76,66,56,58,49,41,73,73,75,43,96,70,56,81,66,54,74,67,54,56,63,63,59,60,49,52,50,45,30,26,74,64,68,72,47,52,71,68,54,56,73,68,44,59,68,68,61,40,51,48,44,51,51,52,31,49,56,52,58,32,60,74,39,76,68,43,34,50,52,53,51,50,54,54,59,70,71,50,53,75,77,66,71,71,61,74,84,124

Secondary structure (DSSP, 8-state):
-HHHHHHHHH----HHHHHS-HHHHHHHHHHHHH---HHHHHTS-HHHHHHHHHHHHHHHHTSSHHHHHHHHHHHHHH--HHHHS----